Protein AF-A0AAV8XT21-F1 (afdb_monomer)

Radius of gyration: 34.22 Å; Cα contacts (8 Å, |Δi|>4): 31; chains: 1; bounding box: 78×36×86 Å

Solvent-accessible surface area (backbone atoms only — not comparable to full-atom values): 7414 Å² total; per-residue (Å²): 136,64,68,70,59,57,53,53,54,54,53,49,54,52,50,54,54,53,49,53,56,52,52,52,53,50,52,51,51,52,51,54,51,52,55,69,52,60,85,60,75,75,65,78,89,69,74,69,58,96,84,69,72,80,80,66,54,87,93,38,60,68,59,44,52,52,50,53,51,53,49,51,51,51,51,51,56,54,53,72,68,46,81,50,77,67,56,48,51,51,51,49,53,51,50,65,77,45,43,73,37,74,92,77,73,38,62,47,73,73,42,49,54,53,46,52,65,72,71,50,95,124

Secondary structure (DSSP, 8-state):
--HHHHHHHHHHHHHHHHHHHHHHHHHHHHHHHHHHHTT-PPPGGG-S-TT--PPPPTT-HHHHHHHHHHHHHHHHHHHTTSPPHHHHHHHHHHHHHT-SBTTTTB--HHHHHHHHHHH---

Organism: NCBI:txid1265417

Sequence (122 aa):
MDLKTLLKKRLQKANDSQQSLNDEAAEESYFQQYLAEWGKEPDATQGIPRFFNKIPKESEPLRLKLREESRSNLLKRRSLQLLDNNELKELWVLLDQNQSQPDEQLITYADFQKVSLLAGPK

Foldseek 3Di:
DDVVVVVVVVVVVVVVVVVVVVVVVVVVVVVVVVVVVPPPDPDCVPVAPPPDDDDDDPVCVVVVVVVVVVVVVVVVVVVVVDQDPVLVVVLVVLLCVQAPDNVVSHHDPVSVVVSDVVSDDD

Nearest PDB structures (foldseek):
  8gym-assembly1_o  TM=2.974E-01  e=6.795E+00  Tetrahymena thermophila SB210

pLDDT: mean 83.15, std 8.73, range [54.41, 95.5]

Mean predicted aligned error: 16.48 Å

Structure (mmCIF, N/CA/C/O backbone):
data_AF-A0AAV8XT21-F1
#
_entry.id   AF-A0AAV8XT21-F1
#
loop_
_atom_site.group_PDB
_atom_site.id
_atom_site.type_symbol
_atom_site.label_atom_id
_atom_site.label_alt_id
_atom_site.label_comp_id
_atom_site.label_asym_id
_atom_site.label_entity_id
_atom_site.label_seq_id
_atom_site.pdbx_PDB_ins_code
_atom_site.Cartn_x
_atom_site.Cartn_y
_atom_site.Cartn_z
_atom_site.occupancy
_atom_site.B_iso_or_equiv
_atom_site.auth_seq_id
_atom_site.auth_comp_id
_atom_site.auth_asym_id
_atom_site.auth_atom_id
_atom_site.pdbx_PDB_model_num
ATOM 1 N N . MET A 1 1 ? 50.410 -15.378 53.421 1.00 54.41 1 MET A N 1
ATOM 2 C CA . MET A 1 1 ? 50.076 -15.060 52.015 1.00 54.41 1 MET A CA 1
ATOM 3 C C . MET A 1 1 ? 50.884 -15.982 51.125 1.00 54.41 1 MET A C 1
ATOM 5 O O . MET A 1 1 ? 52.102 -15.970 51.229 1.00 54.41 1 MET A O 1
ATOM 9 N N . ASP A 1 2 ? 50.221 -16.824 50.336 1.00 81.44 2 ASP A N 1
ATOM 10 C CA . ASP A 1 2 ? 50.851 -17.959 49.656 1.00 81.44 2 ASP A CA 1
ATOM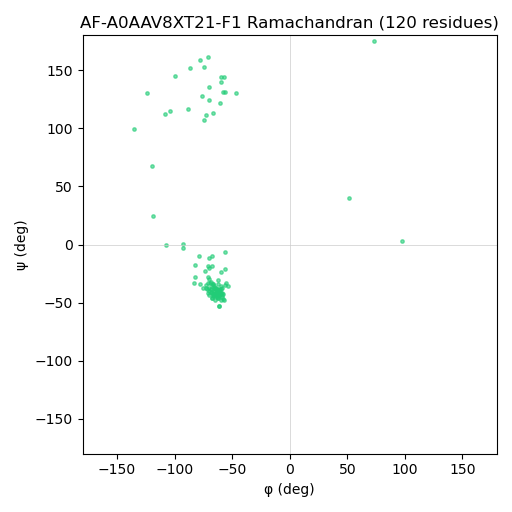 11 C C . ASP A 1 2 ? 51.412 -17.551 48.277 1.00 81.44 2 ASP A C 1
ATOM 13 O O . ASP A 1 2 ? 50.662 -17.129 47.393 1.00 81.44 2 ASP A O 1
ATOM 17 N N . LEU A 1 3 ? 52.732 -17.640 48.086 1.00 80.75 3 LEU A N 1
ATOM 18 C CA . LEU A 1 3 ? 53.464 -17.144 46.901 1.00 80.75 3 LEU A CA 1
ATOM 19 C C . LEU A 1 3 ? 52.930 -17.707 45.576 1.00 80.75 3 LEU A C 1
ATOM 21 O O . LEU A 1 3 ? 52.892 -17.007 44.561 1.00 80.75 3 LEU A O 1
ATOM 25 N N . LYS A 1 4 ? 52.449 -18.952 45.603 1.00 83.69 4 LYS A N 1
ATOM 26 C CA . LYS A 1 4 ? 51.867 -19.641 44.447 1.00 83.69 4 LYS A CA 1
ATOM 27 C C . LYS A 1 4 ? 50.657 -18.895 43.876 1.00 83.69 4 LYS A C 1
ATOM 29 O O . LYS A 1 4 ? 50.482 -18.823 42.660 1.00 83.69 4 LYS A O 1
ATOM 34 N N . THR A 1 5 ? 49.840 -18.302 44.745 1.00 84.06 5 THR A N 1
ATOM 35 C CA . THR A 1 5 ? 48.634 -17.562 44.339 1.00 84.06 5 THR A CA 1
ATOM 36 C C . THR A 1 5 ? 48.967 -16.221 43.685 1.00 84.06 5 THR A C 1
ATOM 38 O O . THR A 1 5 ? 48.355 -15.853 42.682 1.00 84.06 5 THR A O 1
ATOM 41 N N . LEU A 1 6 ? 49.994 -15.527 44.184 1.00 82.81 6 LEU A N 1
ATOM 42 C CA . LEU A 1 6 ? 50.481 -14.268 43.616 1.00 82.81 6 LEU A CA 1
ATOM 43 C C . LEU A 1 6 ? 51.085 -14.463 42.222 1.00 82.81 6 LEU A C 1
ATOM 45 O O . LEU A 1 6 ? 50.788 -13.688 41.312 1.00 82.81 6 LEU A O 1
ATOM 49 N N . LEU A 1 7 ? 51.881 -15.518 42.042 1.00 82.44 7 LEU A N 1
ATOM 50 C CA . LEU A 1 7 ? 52.481 -15.870 40.753 1.00 82.44 7 LEU A CA 1
ATOM 51 C C . LEU A 1 7 ? 51.416 -16.212 39.707 1.00 82.44 7 LEU A C 1
ATOM 53 O O . LEU A 1 7 ? 51.451 -15.679 38.599 1.00 82.44 7 LEU A O 1
ATOM 57 N N . LYS A 1 8 ? 50.411 -17.016 40.080 1.00 83.25 8 LYS A N 1
ATOM 58 C CA . LYS A 1 8 ? 49.295 -17.360 39.187 1.00 83.25 8 LYS A CA 1
ATOM 59 C C . LYS A 1 8 ? 48.514 -16.120 38.737 1.00 83.25 8 LYS A C 1
ATOM 61 O O . LYS A 1 8 ? 48.212 -15.990 37.555 1.00 83.25 8 LYS A O 1
ATOM 66 N N . LYS A 1 9 ? 48.255 -15.178 39.651 1.00 85.44 9 LYS A N 1
ATOM 67 C CA . LYS A 1 9 ? 47.559 -13.917 39.341 1.00 85.44 9 LYS A CA 1
ATOM 68 C C . LYS A 1 9 ? 48.362 -13.017 38.392 1.00 85.44 9 LYS A C 1
ATOM 70 O O . LYS A 1 9 ? 47.784 -12.366 37.527 1.00 85.44 9 LYS A O 1
ATOM 75 N N . ARG A 1 10 ? 49.691 -12.967 38.540 1.00 82.62 10 ARG A N 1
ATOM 76 C CA . ARG A 1 10 ? 50.574 -12.199 37.643 1.00 82.62 10 ARG A CA 1
ATOM 77 C C . ARG A 1 10 ? 50.635 -12.806 36.240 1.00 82.62 10 ARG A C 1
ATOM 79 O O . ARG A 1 10 ? 50.637 -12.051 35.276 1.00 82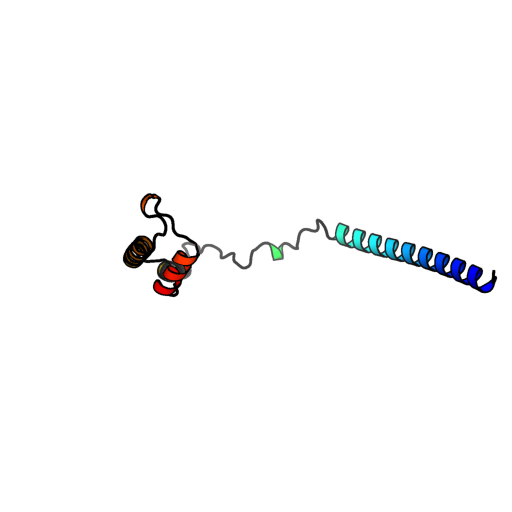.62 10 ARG A O 1
ATOM 86 N N . LEU A 1 11 ? 50.637 -14.136 36.138 1.00 83.62 11 LEU A N 1
ATOM 87 C CA . LEU A 1 11 ? 50.663 -14.851 34.861 1.00 83.62 11 LEU A CA 1
ATOM 88 C C . LEU A 1 11 ? 49.338 -14.714 34.095 1.00 83.62 11 LEU A C 1
ATOM 90 O O . LEU A 1 11 ? 49.359 -14.462 32.898 1.00 83.62 11 LEU A O 1
ATOM 94 N N . GLN A 1 12 ? 48.195 -14.770 34.791 1.00 80.81 12 GLN A N 1
ATOM 95 C CA . GLN A 1 12 ? 46.886 -14.475 34.189 1.00 80.81 12 GLN A CA 1
ATOM 96 C C . GLN A 1 12 ? 46.829 -13.055 33.624 1.00 80.81 12 GLN A C 1
ATOM 98 O O . GLN A 1 12 ? 46.501 -12.885 32.460 1.00 80.81 12 GLN A O 1
ATOM 103 N N . LYS A 1 13 ? 47.275 -12.052 34.392 1.00 80.12 13 LYS A N 1
ATOM 104 C CA . LYS A 1 13 ? 47.300 -10.663 33.917 1.00 80.12 13 LYS A CA 1
ATOM 105 C C . LYS A 1 13 ? 48.168 -10.474 32.662 1.00 80.12 13 LYS A C 1
ATOM 107 O O . LYS A 1 13 ? 47.829 -9.656 31.819 1.00 80.12 13 LYS A O 1
ATOM 112 N N . ALA A 1 14 ? 49.279 -11.205 32.543 1.00 77.19 14 ALA A N 1
ATOM 113 C CA . ALA A 1 14 ? 50.125 -11.159 31.350 1.00 77.19 14 ALA A CA 1
ATOM 114 C C . ALA A 1 14 ? 49.431 -11.780 30.126 1.00 77.19 14 ALA A C 1
ATOM 116 O O . ALA A 1 14 ? 49.495 -11.205 29.043 1.00 77.19 14 ALA A O 1
ATOM 117 N N . ASN A 1 15 ? 48.730 -12.902 30.312 1.00 76.94 15 ASN A N 1
ATOM 118 C CA . ASN A 1 15 ? 47.958 -13.547 29.249 1.00 76.94 15 ASN A CA 1
ATOM 119 C C . ASN A 1 15 ? 46.765 -12.686 28.810 1.00 76.94 15 ASN A C 1
ATOM 121 O O . ASN A 1 15 ? 46.550 -12.537 27.614 1.00 76.94 15 ASN A O 1
ATOM 125 N N . ASP A 1 16 ? 46.052 -12.061 29.752 1.00 73.44 16 ASP A N 1
ATOM 126 C CA . ASP A 1 16 ? 44.929 -11.164 29.451 1.00 73.44 16 ASP A CA 1
ATOM 127 C C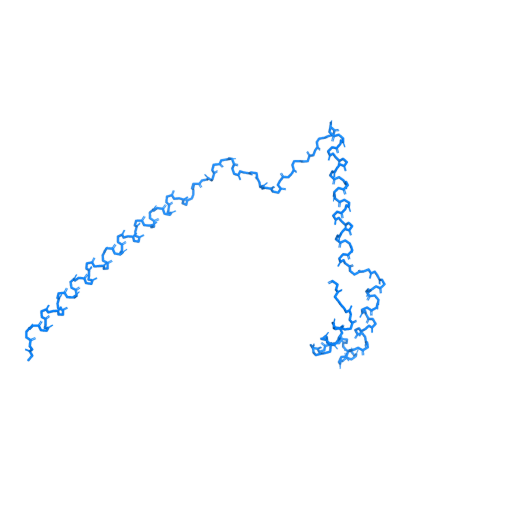 . ASP A 1 16 ? 45.397 -9.952 28.627 1.00 73.44 16 ASP A C 1
ATOM 129 O O . ASP A 1 16 ? 44.730 -9.555 27.677 1.00 73.44 16 ASP A O 1
ATOM 133 N N . SER A 1 17 ? 46.579 -9.397 28.938 1.00 69.25 17 SER A N 1
ATOM 134 C CA . SER A 1 17 ? 47.189 -8.316 28.149 1.00 69.25 17 SER A CA 1
ATOM 135 C C . SER A 1 17 ? 47.658 -8.768 26.763 1.00 69.25 17 SER A C 1
ATOM 137 O O . SER A 1 17 ? 47.619 -7.983 25.825 1.00 69.25 17 SER A O 1
ATOM 139 N N . GLN A 1 18 ? 48.112 -10.014 26.603 1.00 70.31 18 GLN A N 1
ATOM 140 C CA . GLN A 1 18 ? 48.450 -10.555 25.280 1.00 70.31 18 GLN A CA 1
ATOM 141 C C . GLN A 1 18 ? 47.198 -10.837 24.445 1.00 70.31 18 GLN A C 1
ATOM 143 O O . GLN A 1 18 ? 47.215 -10.645 23.233 1.00 70.31 18 GLN A O 1
ATOM 148 N N . GLN A 1 19 ? 46.115 -11.270 25.087 1.00 71.12 19 GLN A N 1
ATOM 149 C CA . GLN A 1 19 ? 44.851 -11.550 24.422 1.00 71.12 19 GLN A CA 1
ATOM 150 C C . GLN A 1 19 ? 44.171 -10.261 23.946 1.00 71.12 19 GLN A C 1
ATOM 152 O O . GLN A 1 19 ? 43.796 -10.193 22.782 1.00 71.12 19 GLN A O 1
ATOM 157 N N . SER A 1 20 ? 44.150 -9.205 24.768 1.00 69.56 20 SER A N 1
ATOM 158 C CA . SER A 1 20 ? 43.618 -7.900 24.353 1.00 69.56 20 SER A CA 1
ATOM 159 C C . SER A 1 20 ? 44.373 -7.298 23.162 1.00 69.56 20 SER A C 1
ATOM 161 O O . SER A 1 20 ? 43.752 -6.759 22.257 1.00 69.56 20 SER A O 1
ATOM 163 N N . LEU A 1 21 ? 45.704 -7.440 23.117 1.00 70.12 21 LEU A N 1
ATOM 164 C CA . LEU A 1 21 ? 46.516 -6.965 21.987 1.00 70.12 21 LEU A CA 1
ATOM 165 C C . LEU A 1 21 ? 46.238 -7.743 20.689 1.00 70.12 21 LEU A C 1
ATOM 167 O O . LEU A 1 21 ? 46.307 -7.177 19.600 1.00 70.12 21 LEU A O 1
ATOM 171 N N . ASN A 1 22 ? 45.936 -9.040 20.792 1.00 76.81 22 ASN A N 1
ATOM 172 C CA . ASN A 1 22 ? 45.568 -9.853 19.632 1.00 76.81 22 ASN A CA 1
ATOM 173 C C . ASN A 1 22 ? 44.168 -9.503 19.113 1.00 76.81 22 ASN A C 1
ATOM 175 O O . ASN A 1 22 ? 43.968 -9.478 17.899 1.00 76.81 22 ASN A O 1
ATOM 179 N N . ASP A 1 23 ? 43.226 -9.218 20.013 1.00 76.31 23 ASP A N 1
ATOM 180 C CA . ASP A 1 23 ? 41.870 -8.801 19.655 1.00 76.31 23 ASP A CA 1
ATOM 181 C C . ASP A 1 23 ? 41.892 -7.425 18.961 1.00 76.31 23 ASP A C 1
ATOM 183 O O . ASP A 1 23 ? 41.308 -7.274 17.891 1.00 76.31 23 ASP A O 1
ATOM 187 N N . GLU A 1 24 ? 42.674 -6.467 19.474 1.00 79.62 24 GLU A N 1
ATOM 188 C CA . GLU A 1 24 ? 42.896 -5.159 18.833 1.00 79.62 24 GLU A CA 1
ATOM 189 C C . GLU A 1 24 ? 43.501 -5.294 17.423 1.00 79.62 24 GLU A C 1
ATOM 191 O O . GLU A 1 24 ? 43.071 -4.627 16.481 1.00 79.62 24 GLU A O 1
ATOM 196 N N . ALA A 1 25 ? 44.472 -6.195 17.239 1.00 82.56 25 ALA A N 1
ATOM 197 C CA . ALA A 1 25 ? 45.065 -6.449 15.926 1.00 82.56 25 ALA A CA 1
ATOM 198 C C . ALA A 1 25 ? 44.070 -7.096 14.943 1.00 82.56 25 ALA A C 1
ATOM 200 O O . ALA A 1 25 ? 44.100 -6.806 13.743 1.00 82.56 25 ALA A O 1
ATOM 201 N N . ALA A 1 26 ? 43.181 -7.963 15.437 1.00 83.94 26 ALA A N 1
ATOM 202 C CA . ALA A 1 26 ? 42.119 -8.551 14.631 1.00 83.94 26 ALA A CA 1
ATOM 203 C C . ALA A 1 26 ? 41.095 -7.486 14.213 1.00 83.94 26 ALA A C 1
ATOM 205 O O . ALA A 1 26 ? 40.750 -7.411 13.032 1.00 83.94 26 ALA A O 1
ATOM 206 N N . GLU A 1 27 ? 40.662 -6.631 15.140 1.00 84.50 27 GLU A N 1
ATOM 207 C CA . GLU A 1 27 ? 39.744 -5.519 14.872 1.00 84.50 27 GLU A CA 1
ATOM 208 C C . GLU A 1 27 ? 40.306 -4.543 13.833 1.00 84.50 27 GLU A C 1
ATOM 210 O O . GLU A 1 27 ? 39.610 -4.208 12.874 1.00 84.50 27 GLU A O 1
ATOM 215 N N . GLU A 1 28 ? 41.580 -4.164 13.952 1.00 88.94 28 GLU A N 1
ATOM 216 C CA . GLU A 1 28 ? 42.261 -3.306 12.976 1.00 88.94 28 GLU A CA 1
ATOM 217 C C . GLU A 1 28 ? 42.307 -3.960 11.585 1.00 88.94 28 GLU A C 1
ATOM 219 O O . GLU A 1 28 ? 42.066 -3.307 10.568 1.00 88.94 28 GLU A O 1
ATOM 224 N N . SER A 1 29 ? 42.541 -5.275 11.518 1.00 90.06 29 SER A N 1
ATOM 225 C CA . SER A 1 29 ? 42.534 -6.000 10.244 1.00 90.06 29 SER A CA 1
ATOM 226 C C . SER A 1 29 ? 41.148 -6.024 9.587 1.00 90.06 29 SER A C 1
ATOM 228 O O . SER A 1 29 ? 41.040 -5.830 8.374 1.00 90.06 29 SER A O 1
ATOM 230 N N . TYR A 1 30 ? 40.081 -6.200 10.375 1.00 88.62 30 TYR A N 1
ATOM 231 C CA . TYR A 1 30 ? 38.707 -6.128 9.881 1.00 88.62 30 TYR A CA 1
ATOM 232 C C . TYR A 1 30 ? 38.360 -4.712 9.430 1.00 88.62 30 TYR A C 1
ATOM 234 O O . TYR A 1 30 ? 37.770 -4.533 8.366 1.00 88.62 30 TYR A O 1
ATOM 242 N N . PHE A 1 31 ? 38.761 -3.701 10.199 1.00 89.62 31 PHE A N 1
ATOM 243 C CA . PHE A 1 31 ? 38.543 -2.304 9.847 1.00 89.62 31 PHE A CA 1
ATOM 244 C C . PHE A 1 31 ? 39.181 -1.958 8.496 1.00 89.62 31 PHE A C 1
ATOM 246 O O . PHE A 1 31 ? 38.513 -1.402 7.624 1.00 89.62 31 PHE A O 1
ATOM 253 N N . GLN A 1 32 ? 40.435 -2.360 8.275 1.00 88.69 32 GLN A N 1
ATOM 254 C CA . GLN A 1 32 ? 41.132 -2.144 7.005 1.00 88.69 32 GLN A CA 1
ATOM 255 C C . GLN A 1 32 ? 40.462 -2.868 5.828 1.00 88.69 32 GLN A C 1
ATOM 257 O O . GLN A 1 32 ? 40.384 -2.304 4.735 1.00 88.69 32 GLN A O 1
ATOM 262 N N . GLN A 1 33 ? 39.945 -4.084 6.040 1.00 91.06 33 GLN A N 1
ATOM 263 C CA . GLN A 1 33 ? 39.188 -4.818 5.018 1.00 91.06 33 GLN A CA 1
ATOM 264 C C . GLN A 1 33 ? 37.923 -4.059 4.609 1.00 91.06 33 GLN A C 1
ATOM 266 O O . GLN A 1 33 ? 37.743 -3.761 3.428 1.00 91.06 33 GLN A O 1
ATOM 271 N N . TYR A 1 34 ? 37.087 -3.673 5.576 1.00 86.38 34 TYR A N 1
ATOM 272 C CA . TYR A 1 34 ? 35.842 -2.960 5.291 1.00 86.38 34 TYR A CA 1
ATOM 273 C C . TYR A 1 34 ? 36.081 -1.570 4.705 1.00 86.38 34 TYR A C 1
ATOM 275 O O . TYR A 1 34 ? 35.343 -1.154 3.816 1.00 86.38 34 TYR A O 1
ATOM 283 N N . LEU A 1 35 ? 37.128 -0.861 5.133 1.00 86.44 35 LEU A N 1
ATOM 284 C CA . LEU A 1 35 ? 37.506 0.424 4.545 1.00 86.44 35 LEU A CA 1
ATOM 285 C C . LEU A 1 35 ? 37.934 0.275 3.077 1.00 86.44 35 LEU A C 1
ATOM 287 O O . LEU A 1 35 ? 37.610 1.126 2.256 1.00 86.44 35 LEU A O 1
ATOM 291 N N . ALA A 1 36 ? 38.635 -0.809 2.732 1.00 84.88 36 ALA A N 1
ATOM 292 C CA . ALA A 1 36 ? 39.035 -1.100 1.356 1.00 84.88 36 ALA A CA 1
ATOM 293 C C . ALA A 1 36 ? 37.867 -1.570 0.469 1.00 84.88 36 ALA A C 1
ATOM 295 O O . ALA A 1 36 ? 37.954 -1.505 -0.760 1.00 84.88 36 ALA A O 1
ATOM 296 N N . GLU A 1 37 ? 36.798 -2.094 1.064 1.00 84.12 37 GLU A N 1
ATOM 297 C CA . GLU A 1 37 ? 35.540 -2.413 0.382 1.00 84.12 37 GLU A CA 1
ATOM 298 C C . GLU A 1 37 ? 34.638 -1.179 0.241 1.00 84.12 37 GLU A C 1
ATOM 300 O O . GLU A 1 37 ? 33.953 -1.021 -0.772 1.00 84.12 37 GLU A O 1
ATOM 305 N N . TRP A 1 38 ? 34.686 -0.267 1.213 1.00 78.44 38 TRP A N 1
ATOM 306 C CA . TRP A 1 38 ? 33.928 0.975 1.210 1.00 78.44 38 TRP A CA 1
ATOM 307 C C . TRP A 1 38 ? 34.413 1.905 0.091 1.00 78.44 38 TRP A C 1
ATOM 309 O O . TRP A 1 38 ? 35.519 2.436 0.119 1.00 78.44 38 TRP A O 1
ATOM 319 N N . GLY A 1 39 ? 33.557 2.142 -0.903 1.00 67.69 39 GLY A N 1
ATOM 320 C CA . GLY A 1 39 ? 33.861 3.021 -2.039 1.00 67.69 39 GLY A CA 1
ATOM 321 C C . GLY A 1 39 ? 34.330 2.297 -3.301 1.00 67.69 39 GLY A C 1
ATOM 322 O O . GLY A 1 39 ? 34.609 2.954 -4.303 1.00 67.69 39 GLY A O 1
ATOM 323 N N . LYS A 1 40 ? 34.365 0.958 -3.304 1.00 74.75 40 LYS A N 1
ATOM 324 C CA . LYS A 1 40 ? 34.361 0.208 -4.564 1.00 74.75 40 LYS A CA 1
ATOM 325 C C . LYS A 1 40 ? 32.959 0.288 -5.166 1.00 74.75 40 LYS A C 1
ATOM 327 O O . LYS A 1 40 ? 32.007 -0.254 -4.610 1.00 74.75 40 LYS A O 1
ATOM 332 N N . GLU A 1 41 ? 32.838 0.995 -6.286 1.00 63.81 41 GLU A N 1
ATOM 333 C CA . GLU A 1 41 ? 31.629 0.987 -7.113 1.00 63.81 41 GLU A CA 1
ATOM 334 C C . GLU A 1 41 ? 31.315 -0.465 -7.519 1.00 63.81 41 GLU A C 1
ATOM 336 O O . GLU A 1 41 ? 32.223 -1.176 -7.965 1.00 63.81 41 GLU A O 1
ATOM 341 N N . PRO A 1 42 ? 30.069 -0.940 -7.356 1.00 63.12 42 PRO A N 1
ATOM 342 C CA . PRO A 1 42 ? 29.703 -2.273 -7.808 1.00 63.12 42 PRO A CA 1
ATOM 343 C C . PRO A 1 42 ? 29.924 -2.379 -9.321 1.00 63.12 42 PRO A C 1
ATOM 345 O O . PRO A 1 42 ? 29.613 -1.446 -10.064 1.00 63.12 42 PRO A O 1
ATOM 348 N N . ASP A 1 43 ? 30.437 -3.523 -9.786 1.00 62.31 43 ASP A N 1
ATOM 349 C CA . ASP A 1 43 ? 30.643 -3.786 -11.212 1.00 62.31 43 ASP A CA 1
ATOM 350 C C . ASP A 1 43 ? 29.394 -3.387 -12.014 1.00 62.31 43 ASP A C 1
ATOM 352 O O . ASP A 1 43 ? 28.278 -3.796 -11.682 1.00 62.31 43 ASP A O 1
ATOM 356 N N . ALA A 1 44 ? 29.577 -2.610 -13.087 1.00 58.06 44 ALA A N 1
ATOM 357 C CA . ALA A 1 44 ? 28.520 -1.965 -13.882 1.00 58.06 44 ALA A CA 1
ATOM 358 C C . ALA A 1 44 ? 27.442 -2.918 -14.457 1.00 58.06 44 ALA A C 1
ATOM 360 O O . ALA A 1 44 ? 26.421 -2.477 -14.986 1.00 58.06 44 ALA A O 1
ATOM 361 N N . THR A 1 45 ? 27.615 -4.230 -14.306 1.00 55.28 45 THR A N 1
ATOM 362 C CA . THR A 1 45 ? 26.585 -5.254 -14.526 1.00 55.28 45 THR A CA 1
ATOM 363 C C . THR A 1 45 ? 25.467 -5.243 -13.465 1.00 55.28 45 THR A C 1
ATOM 365 O O . THR A 1 45 ? 24.430 -5.869 -13.672 1.00 55.28 45 THR A O 1
ATOM 368 N N . GLN A 1 46 ? 25.636 -4.515 -12.353 1.00 58.41 46 GLN A N 1
ATOM 369 C CA . GLN A 1 46 ? 24.640 -4.323 -11.286 1.00 58.41 46 GLN A CA 1
ATOM 370 C C . GLN A 1 46 ? 23.752 -3.071 -11.462 1.00 58.41 46 GLN A C 1
ATOM 372 O O . GLN A 1 46 ? 22.886 -2.810 -10.630 1.00 58.41 46 GLN A O 1
ATOM 377 N N . GLY A 1 47 ? 23.929 -2.289 -12.534 1.00 66.81 47 GLY A N 1
ATOM 378 C CA . GLY A 1 47 ? 23.320 -0.955 -12.662 1.00 66.81 47 GLY A CA 1
ATOM 379 C C . GLY A 1 47 ? 21.839 -0.907 -13.062 1.00 66.81 47 GLY A C 1
ATOM 380 O O . GLY A 1 47 ? 21.232 0.162 -13.018 1.00 66.81 47 GLY A O 1
ATOM 381 N N . ILE A 1 48 ? 21.232 -2.028 -13.466 1.00 72.12 48 ILE A N 1
ATOM 382 C CA . ILE A 1 48 ? 19.818 -2.067 -13.863 1.00 72.12 48 ILE A CA 1
ATOM 383 C C . ILE A 1 48 ? 19.024 -2.799 -12.777 1.00 72.12 48 ILE A C 1
ATOM 385 O O . ILE A 1 48 ? 19.183 -4.013 -12.621 1.00 72.12 48 ILE A O 1
ATOM 389 N N . PRO A 1 49 ? 18.145 -2.102 -12.033 1.00 81.94 49 PRO A N 1
ATOM 390 C CA . PRO A 1 49 ? 17.317 -2.747 -11.027 1.00 81.94 49 PRO A CA 1
ATOM 391 C C . PRO A 1 49 ? 16.479 -3.876 -11.632 1.00 81.94 49 PRO A C 1
ATOM 393 O O . PRO A 1 49 ? 15.955 -3.741 -12.735 1.00 81.94 49 PRO A O 1
ATOM 396 N N . ARG A 1 50 ? 16.261 -4.966 -10.885 1.00 76.62 50 ARG A N 1
ATOM 397 C CA . ARG A 1 50 ? 15.453 -6.119 -11.346 1.00 76.62 50 ARG A CA 1
ATOM 398 C C . ARG A 1 50 ? 14.022 -5.748 -11.767 1.00 76.62 50 ARG A C 1
ATOM 400 O O . ARG A 1 50 ? 13.387 -6.496 -12.497 1.00 76.62 50 ARG A O 1
ATOM 407 N N . PHE A 1 51 ? 13.514 -4.607 -11.302 1.00 80.38 51 PHE A N 1
ATOM 408 C CA . PHE A 1 51 ? 12.194 -4.071 -11.648 1.00 80.38 51 PHE A CA 1
ATOM 409 C C . PHE A 1 51 ? 12.208 -3.100 -12.842 1.00 80.38 51 PHE A C 1
A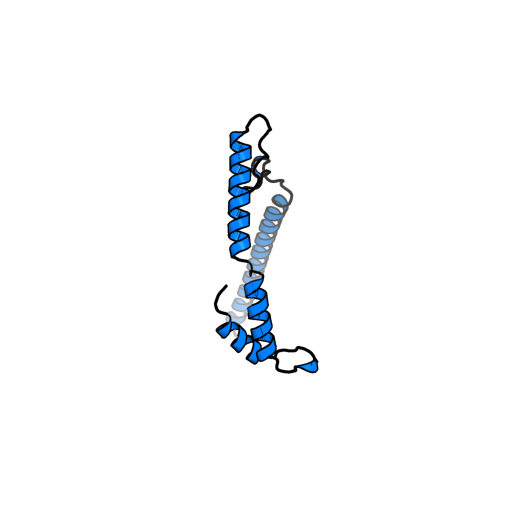TOM 411 O O . PHE A 1 51 ? 11.150 -2.609 -13.246 1.00 80.38 51 PHE A O 1
ATOM 418 N N . PHE A 1 52 ? 13.377 -2.787 -13.405 1.00 83.38 52 PHE A N 1
ATOM 419 C CA . PHE A 1 52 ? 13.482 -1.906 -14.558 1.00 83.38 52 PHE A CA 1
ATOM 420 C C . PHE A 1 52 ? 13.033 -2.637 -15.823 1.00 83.38 52 PHE A C 1
ATOM 422 O O . PHE A 1 52 ? 13.735 -3.480 -16.377 1.00 83.38 52 PHE A O 1
ATOM 429 N N . ASN A 1 53 ? 11.856 -2.258 -16.309 1.00 80.62 53 ASN A N 1
ATOM 430 C CA . ASN A 1 53 ? 11.336 -2.699 -17.593 1.00 80.62 53 ASN A CA 1
ATOM 431 C C . ASN A 1 53 ? 11.477 -1.557 -18.599 1.00 80.62 53 ASN A C 1
ATOM 433 O O . ASN A 1 53 ? 10.836 -0.511 -18.453 1.00 80.62 53 ASN A O 1
ATOM 437 N N . LYS A 1 54 ? 12.307 -1.756 -19.628 1.00 83.56 54 LYS A N 1
ATOM 438 C CA . LYS A 1 54 ? 12.492 -0.769 -20.697 1.00 83.56 54 LYS A CA 1
ATOM 439 C C . LYS A 1 54 ? 11.149 -0.476 -21.371 1.00 83.56 54 LYS A C 1
ATOM 441 O O . LYS A 1 54 ? 10.421 -1.395 -21.741 1.00 83.56 54 LYS A O 1
ATOM 446 N N . ILE A 1 55 ? 10.835 0.809 -21.535 1.00 85.56 55 ILE A N 1
ATOM 447 C CA . ILE A 1 55 ? 9.630 1.254 -22.242 1.00 85.56 55 ILE A CA 1
ATOM 448 C C . ILE A 1 55 ? 9.714 0.733 -23.689 1.00 85.56 55 ILE A C 1
ATOM 450 O O . ILE A 1 55 ? 10.709 1.029 -24.361 1.00 85.56 55 ILE A O 1
ATOM 454 N N . PRO A 1 56 ? 8.733 -0.062 -24.165 1.00 87.69 56 PRO A N 1
ATOM 455 C CA . PRO A 1 56 ? 8.743 -0.554 -25.538 1.00 87.69 56 PRO A CA 1
ATOM 456 C C . PRO A 1 56 ? 8.730 0.609 -26.533 1.00 87.69 56 PRO A C 1
ATOM 458 O O . PRO A 1 56 ? 8.105 1.639 -26.281 1.00 87.69 56 PRO A O 1
ATOM 461 N N . LYS A 1 57 ? 9.432 0.449 -27.655 1.00 88.06 57 LYS A N 1
ATOM 462 C CA . LYS A 1 57 ? 9.436 1.437 -28.742 1.00 88.06 57 LYS A CA 1
ATOM 463 C C . LYS A 1 57 ? 8.149 1.316 -29.566 1.00 88.06 57 LYS A C 1
ATOM 465 O O . LYS A 1 57 ? 7.553 0.244 -29.616 1.00 88.06 57 LYS A O 1
ATOM 470 N N . GLU A 1 58 ? 7.778 2.372 -30.287 1.00 82.88 58 GLU A N 1
ATOM 471 C CA . GLU A 1 58 ? 6.607 2.373 -31.189 1.00 82.88 58 GLU A CA 1
ATOM 472 C C . GLU A 1 58 ? 6.687 1.315 -32.300 1.00 82.88 58 GLU A C 1
ATOM 474 O O . GLU A 1 58 ? 5.666 0.822 -32.770 1.00 82.88 58 GLU A O 1
ATOM 479 N N . SER A 1 59 ? 7.900 0.881 -32.657 1.00 88.94 59 SER A N 1
ATOM 480 C CA . SER A 1 59 ? 8.134 -0.224 -33.593 1.00 88.94 59 SER A CA 1
ATOM 481 C C . SER A 1 59 ? 7.689 -1.597 -33.066 1.00 88.94 59 SER A C 1
ATOM 483 O O . SER A 1 59 ? 7.700 -2.567 -33.818 1.00 88.94 59 SER A O 1
ATOM 485 N N . GLU A 1 60 ? 7.335 -1.717 -31.782 1.00 86.38 60 GLU A N 1
ATOM 486 C CA . GLU A 1 60 ? 6.974 -2.973 -31.115 1.00 86.38 60 GLU A CA 1
ATOM 487 C C . GLU A 1 60 ? 5.527 -2.927 -30.570 1.00 86.38 60 GLU A C 1
ATOM 489 O O . GLU A 1 60 ? 5.312 -2.972 -29.351 1.00 86.38 60 GLU A O 1
ATOM 494 N N . PRO A 1 61 ? 4.500 -2.882 -31.444 1.00 88.81 61 PRO A N 1
ATOM 495 C CA . PRO A 1 61 ? 3.107 -2.656 -31.040 1.00 88.81 61 P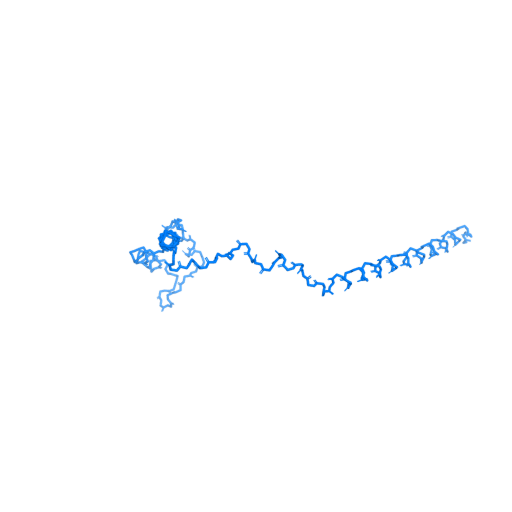RO A CA 1
ATOM 496 C C . PRO A 1 61 ? 2.558 -3.748 -30.113 1.00 88.81 61 PRO A C 1
ATOM 498 O O . PRO A 1 61 ? 1.726 -3.477 -29.248 1.00 88.81 61 PRO A O 1
ATOM 501 N N . LEU A 1 62 ? 3.045 -4.986 -30.245 1.00 90.88 62 LEU A N 1
ATOM 502 C CA . LEU A 1 62 ? 2.636 -6.098 -29.387 1.00 90.88 62 LEU A CA 1
ATOM 503 C C . LEU A 1 62 ? 3.068 -5.892 -27.926 1.00 90.88 62 LEU A C 1
ATOM 505 O O . LEU A 1 62 ? 2.286 -6.133 -27.008 1.00 90.88 62 LEU A O 1
ATOM 509 N N . ARG A 1 63 ? 4.301 -5.420 -27.699 1.00 88.19 63 ARG A N 1
ATOM 510 C CA . ARG A 1 63 ? 4.825 -5.184 -26.343 1.00 88.19 63 ARG A CA 1
ATOM 511 C C . ARG A 1 63 ? 4.159 -3.983 -25.679 1.00 88.19 63 ARG A C 1
ATOM 513 O O . ARG A 1 63 ? 3.953 -4.009 -24.468 1.00 88.19 63 ARG A O 1
ATOM 520 N N . LEU A 1 64 ? 3.796 -2.966 -26.462 1.00 90.88 64 LEU A N 1
ATOM 521 C CA . LEU A 1 64 ? 2.999 -1.834 -25.983 1.00 90.88 64 LEU A CA 1
ATOM 522 C C . LEU A 1 64 ? 1.629 -2.299 -25.482 1.00 90.88 64 LEU A C 1
ATOM 524 O O . LEU A 1 64 ? 1.310 -2.079 -24.315 1.00 90.88 64 LEU A O 1
ATOM 528 N N . LYS A 1 65 ? 0.884 -3.049 -26.304 1.00 93.00 65 LYS A N 1
ATOM 529 C CA . LYS A 1 65 ? -0.430 -3.586 -25.917 1.00 93.00 65 LYS A CA 1
ATOM 530 C C . LYS A 1 65 ? -0.363 -4.485 -24.685 1.00 93.00 65 LYS A C 1
ATOM 532 O O . LYS A 1 65 ? -1.166 -4.333 -23.773 1.00 93.00 65 LYS A O 1
ATOM 537 N N . LEU A 1 66 ? 0.629 -5.375 -24.599 1.00 92.44 66 LEU A N 1
ATOM 538 C CA . LEU A 1 66 ? 0.804 -6.243 -23.428 1.00 92.44 66 LEU A CA 1
ATOM 539 C C . LEU A 1 66 ? 1.048 -5.434 -22.140 1.00 92.44 66 LEU A C 1
ATOM 541 O O . LEU A 1 66 ? 0.550 -5.773 -21.061 1.00 92.44 66 LEU A O 1
ATOM 545 N N . ARG A 1 67 ? 1.803 -4.335 -22.237 1.00 91.50 67 ARG A N 1
ATOM 546 C CA . ARG A 1 67 ? 2.030 -3.423 -21.111 1.00 91.50 67 ARG A CA 1
ATOM 547 C C . ARG A 1 67 ? 0.750 -2.687 -20.712 1.00 91.50 67 ARG A C 1
ATOM 549 O O . ARG A 1 67 ? 0.482 -2.541 -19.523 1.00 91.50 67 ARG A O 1
ATOM 556 N N . GLU A 1 68 ? -0.038 -2.236 -21.680 1.00 92.56 68 GLU A N 1
ATOM 557 C CA . GLU A 1 68 ? -1.326 -1.577 -21.437 1.00 92.56 68 GLU A CA 1
ATOM 558 C C . GLU A 1 68 ? -2.344 -2.523 -20.793 1.00 92.56 68 GLU A C 1
ATOM 560 O O . GLU A 1 68 ? -3.002 -2.149 -19.818 1.00 92.56 68 GLU A O 1
ATOM 565 N N . GLU A 1 69 ? -2.422 -3.768 -21.262 1.00 94.50 69 GLU A N 1
ATOM 566 C CA . GLU A 1 69 ? -3.291 -4.792 -20.682 1.00 94.50 69 GLU A CA 1
ATOM 567 C C . GLU A 1 69 ? -2.871 -5.159 -19.256 1.00 94.50 69 GLU A C 1
ATOM 569 O O . GLU A 1 69 ? -3.701 -5.163 -18.344 1.00 94.50 69 GLU A O 1
ATOM 574 N N . SER A 1 70 ? -1.577 -5.408 -19.026 1.00 92.50 70 SER A N 1
ATOM 575 C CA . SER A 1 70 ? -1.063 -5.725 -17.684 1.00 92.50 70 SER A CA 1
ATOM 576 C C . SER A 1 70 ? -1.261 -4.569 -16.704 1.00 92.50 70 SER A C 1
ATOM 578 O O . SER A 1 70 ? -1.675 -4.798 -15.566 1.00 92.50 70 SER A O 1
ATOM 580 N N . ARG A 1 71 ? -1.060 -3.319 -17.144 1.00 93.12 71 ARG A N 1
ATOM 581 C CA . ARG A 1 71 ? -1.373 -2.122 -16.351 1.00 93.12 71 ARG A CA 1
ATOM 582 C C . ARG A 1 71 ? -2.864 -2.042 -16.032 1.00 93.12 71 ARG A C 1
ATOM 584 O O . ARG A 1 71 ? -3.218 -1.803 -14.881 1.00 93.12 71 ARG A O 1
ATOM 591 N N . SER A 1 72 ? -3.726 -2.261 -17.020 1.00 95.50 72 SER A N 1
ATOM 592 C CA . SER A 1 72 ? -5.180 -2.241 -16.836 1.00 95.50 72 SER A CA 1
ATOM 593 C C . SER A 1 72 ? -5.640 -3.310 -15.846 1.00 95.50 72 SER A C 1
ATOM 595 O O . SER A 1 72 ? -6.450 -3.029 -14.968 1.00 95.50 72 SER A O 1
ATOM 597 N N . ASN A 1 73 ? -5.098 -4.527 -15.936 1.00 94.06 73 ASN A N 1
ATOM 598 C CA . ASN A 1 73 ? -5.416 -5.617 -15.015 1.00 94.06 73 ASN A CA 1
ATOM 599 C C . ASN A 1 73 ? -4.918 -5.322 -13.592 1.00 94.06 73 ASN A C 1
ATOM 601 O O . ASN A 1 73 ? -5.672 -5.468 -12.633 1.00 94.06 73 ASN A O 1
ATOM 605 N N . LEU A 1 74 ? -3.683 -4.825 -13.454 1.00 93.25 74 LEU A N 1
ATOM 606 C CA . LEU A 1 74 ? -3.140 -4.404 -12.164 1.00 93.25 74 LEU A CA 1
ATOM 607 C C . LEU A 1 74 ? -4.022 -3.330 -11.517 1.00 93.25 74 LEU A C 1
ATOM 609 O O . LEU A 1 74 ? -4.373 -3.462 -10.349 1.00 93.25 74 LEU A O 1
ATOM 613 N N . LEU A 1 75 ? -4.403 -2.295 -12.270 1.00 92.94 75 LEU A N 1
ATOM 614 C CA . LEU A 1 75 ? -5.273 -1.227 -11.776 1.00 92.94 75 LEU A CA 1
ATOM 615 C C . LEU A 1 75 ? -6.653 -1.753 -11.377 1.00 92.94 75 LEU A C 1
ATOM 617 O O . LEU A 1 75 ? -7.132 -1.380 -10.316 1.00 92.94 75 LEU A O 1
ATOM 621 N N . LYS A 1 76 ? -7.247 -2.669 -12.152 1.00 91.25 76 LYS A N 1
ATOM 622 C CA . LYS A 1 76 ? -8.509 -3.335 -11.787 1.00 91.25 76 LYS A CA 1
ATOM 623 C C . LYS A 1 76 ? -8.382 -4.141 -10.493 1.00 91.25 76 LYS A C 1
ATOM 625 O O . LYS A 1 76 ? -9.235 -4.056 -9.621 1.00 91.25 76 LYS A O 1
ATOM 630 N N . ARG A 1 77 ? -7.300 -4.906 -10.323 1.00 91.69 77 ARG A N 1
ATOM 631 C CA . ARG A 1 77 ? -7.055 -5.644 -9.072 1.00 91.69 77 ARG A CA 1
ATOM 632 C C . ARG A 1 77 ? -6.891 -4.704 -7.883 1.00 91.69 77 ARG A C 1
ATOM 634 O O . ARG A 1 77 ? -7.374 -5.020 -6.806 1.00 91.69 77 ARG A O 1
ATOM 641 N N . ARG A 1 78 ? -6.216 -3.567 -8.072 1.00 89.50 78 ARG A N 1
ATOM 642 C CA . ARG A 1 78 ? -6.064 -2.539 -7.034 1.00 89.50 78 ARG A CA 1
ATOM 643 C C . ARG A 1 78 ? -7.374 -1.816 -6.739 1.00 89.50 78 ARG A C 1
ATOM 645 O O . ARG A 1 78 ? -7.628 -1.541 -5.578 1.00 89.50 78 ARG A O 1
ATOM 652 N N . SER A 1 79 ? -8.204 -1.543 -7.745 1.00 86.88 79 SER A N 1
ATOM 653 C CA . SER A 1 79 ? -9.499 -0.897 -7.529 1.00 86.88 79 SER A CA 1
ATOM 654 C C . SER A 1 79 ? -10.446 -1.789 -6.736 1.00 86.88 79 SER A C 1
ATOM 656 O O . SER A 1 79 ? -11.115 -1.287 -5.854 1.00 86.88 79 SER A O 1
ATOM 658 N N . LEU A 1 80 ? -10.431 -3.106 -6.971 1.00 85.88 80 LEU A N 1
ATOM 659 C CA . LEU A 1 80 ? -11.222 -4.070 -6.191 1.00 85.88 80 LEU A CA 1
ATOM 660 C C . LEU A 1 80 ? -10.765 -4.215 -4.728 1.00 85.88 80 LEU A C 1
ATOM 662 O O . LEU A 1 80 ? -11.508 -4.749 -3.916 1.00 85.88 80 LEU A O 1
ATOM 666 N N . GLN A 1 81 ? -9.539 -3.797 -4.397 1.00 84.94 81 GLN A N 1
ATOM 667 C CA . GLN A 1 81 ? -9.063 -3.737 -3.006 1.00 84.94 81 GLN A CA 1
ATOM 668 C C . GLN A 1 81 ? -9.525 -2.462 -2.292 1.00 84.94 81 GLN A C 1
ATOM 670 O O . GLN A 1 81 ? -9.440 -2.381 -1.070 1.00 84.94 81 GLN A O 1
ATOM 675 N N . LEU A 1 82 ? -9.941 -1.442 -3.043 1.00 85.88 82 LEU A N 1
ATOM 676 C CA . LEU A 1 82 ? -10.441 -0.198 -2.481 1.00 85.88 82 LEU A CA 1
ATOM 677 C C . LEU A 1 82 ? -11.934 -0.339 -2.200 1.00 85.88 82 LEU A C 1
ATOM 679 O O . LEU A 1 82 ? -12.636 -1.110 -2.846 1.00 85.88 82 LEU A O 1
ATOM 683 N N . LEU A 1 83 ? -12.401 0.418 -1.213 1.00 82.06 83 LEU A N 1
ATOM 684 C CA . LEU A 1 83 ? -13.812 0.484 -0.880 1.00 82.06 83 LEU A CA 1
ATOM 685 C C . LEU A 1 83 ? -14.558 1.228 -2.000 1.00 82.06 83 LEU A C 1
ATOM 687 O O . LEU A 1 83 ? -14.215 2.368 -2.327 1.00 82.06 83 LEU A O 1
ATOM 691 N N . ASP A 1 84 ? -15.580 0.599 -2.569 1.00 86.31 84 ASP A N 1
ATOM 692 C CA . ASP A 1 84 ? -16.451 1.232 -3.550 1.00 86.31 84 ASP A CA 1
ATOM 693 C C . ASP A 1 84 ? -17.342 2.293 -2.880 1.00 86.31 84 ASP A C 1
ATOM 695 O O . ASP A 1 84 ? -17.569 2.298 -1.670 1.00 86.31 84 ASP A O 1
ATOM 699 N N . ASN A 1 85 ? -17.907 3.207 -3.675 1.00 87.56 85 ASN A N 1
ATOM 700 C CA . ASN A 1 85 ? -18.724 4.312 -3.153 1.00 87.56 85 ASN A CA 1
ATOM 701 C C . ASN A 1 85 ? -19.910 3.860 -2.283 1.00 87.56 85 ASN A C 1
ATOM 703 O O . ASN A 1 85 ? -20.282 4.563 -1.346 1.00 87.56 85 ASN A O 1
ATOM 707 N N . ASN A 1 86 ? -20.530 2.722 -2.599 1.00 88.19 86 ASN A N 1
ATOM 708 C CA . ASN A 1 86 ? -21.642 2.191 -1.805 1.00 88.19 86 ASN A CA 1
ATOM 709 C C . ASN A 1 86 ? -21.152 1.671 -0.454 1.00 88.19 86 ASN A C 1
ATOM 711 O O . ASN A 1 86 ? -21.735 1.977 0.578 1.00 88.19 86 ASN A O 1
ATOM 715 N N . GLU A 1 87 ? -20.023 0.980 -0.461 1.00 87.38 87 GLU A N 1
ATOM 716 C CA . GLU A 1 87 ? -19.405 0.416 0.729 1.00 87.38 87 GLU A CA 1
ATOM 717 C C . GLU A 1 87 ? -18.859 1.523 1.652 1.00 87.38 87 GLU A C 1
ATOM 719 O O . GLU A 1 87 ? -18.926 1.402 2.871 1.00 87.38 87 GLU A O 1
ATOM 724 N N . LEU A 1 88 ? -18.391 2.649 1.092 1.00 88.69 88 LEU A N 1
ATOM 725 C CA . LEU A 1 88 ? -18.052 3.856 1.863 1.00 88.69 88 LEU A CA 1
ATOM 726 C C . LEU A 1 88 ? -19.268 4.450 2.563 1.00 88.69 88 LEU A C 1
ATOM 728 O O . LEU A 1 88 ? -19.166 4.858 3.717 1.00 88.69 88 LEU A O 1
ATOM 732 N N . LYS A 1 89 ? -20.418 4.494 1.885 1.00 90.31 89 LYS A N 1
ATOM 733 C CA . 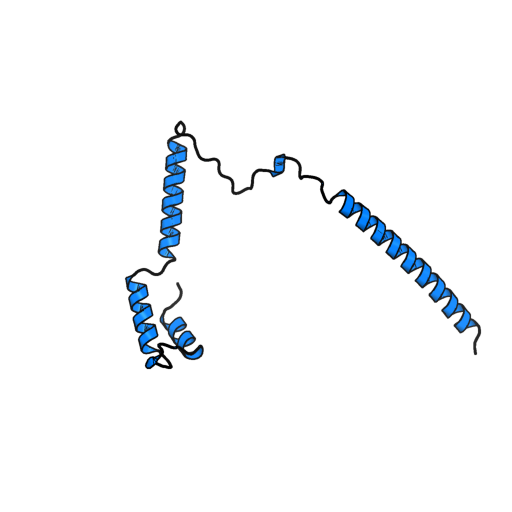LYS A 1 89 ? -21.663 4.972 2.495 1.00 90.31 89 LYS A CA 1
ATOM 734 C C . LYS A 1 89 ? -22.127 4.036 3.606 1.00 90.31 89 LYS A C 1
ATOM 736 O O . LYS A 1 89 ? -22.517 4.516 4.663 1.00 90.31 89 LYS A O 1
ATOM 741 N N . GLU A 1 90 ?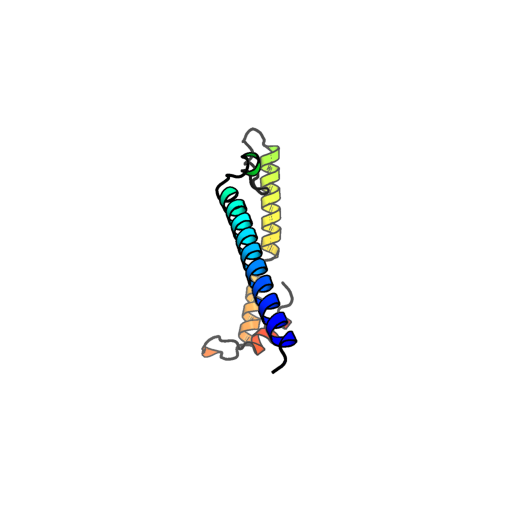 -22.051 2.726 3.391 1.00 88.94 90 GLU A N 1
ATOM 742 C CA . GLU A 1 90 ? -22.385 1.725 4.409 1.00 88.94 90 GLU A CA 1
ATOM 743 C C . GLU A 1 90 ? -21.465 1.832 5.631 1.00 88.94 90 GLU A C 1
ATOM 745 O O . GLU A 1 90 ? -21.953 1.882 6.759 1.00 88.94 90 GLU A O 1
ATOM 750 N N . LEU A 1 91 ? -20.151 1.962 5.421 1.00 89.19 91 LEU A N 1
ATOM 751 C CA . LEU A 1 91 ? -19.191 2.183 6.502 1.00 89.19 91 LEU A CA 1
ATOM 752 C C . LEU A 1 91 ? -19.481 3.483 7.260 1.00 89.19 91 LEU A C 1
ATOM 754 O O . LEU A 1 91 ? -19.410 3.507 8.486 1.00 89.19 91 LEU A O 1
ATOM 758 N N . TRP A 1 92 ? -19.817 4.558 6.545 1.00 88.69 92 TRP A N 1
ATOM 759 C CA . TRP A 1 92 ? -20.141 5.843 7.158 1.00 88.69 92 TRP A CA 1
ATOM 760 C C . TRP A 1 92 ? -21.384 5.747 8.049 1.00 88.69 92 TRP A C 1
ATOM 762 O O . TRP A 1 92 ? -21.353 6.214 9.182 1.00 88.69 92 TRP A O 1
ATOM 772 N N . VAL A 1 93 ? -22.431 5.054 7.591 1.00 90.12 93 VAL A N 1
ATOM 773 C CA . VAL A 1 93 ? -23.633 4.780 8.396 1.00 90.12 93 VAL A CA 1
ATOM 774 C C . VAL A 1 93 ? -23.304 3.925 9.625 1.00 90.12 93 VAL A C 1
ATOM 776 O O . VAL A 1 93 ? -23.788 4.214 10.717 1.00 90.12 93 VAL A O 1
ATOM 779 N N . LEU A 1 94 ? -22.466 2.893 9.480 1.00 89.69 94 LEU A N 1
ATOM 780 C CA . LEU A 1 94 ? -22.041 2.053 10.606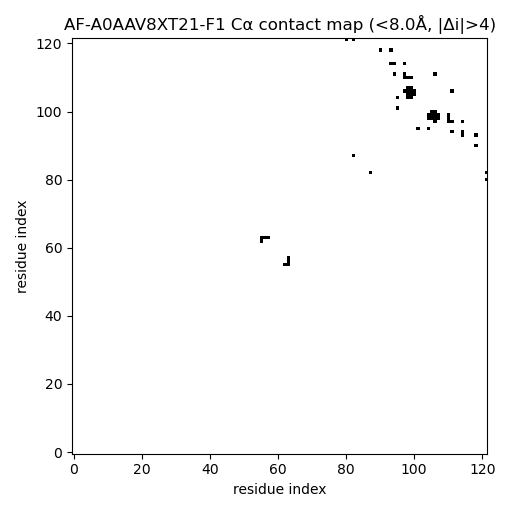 1.00 89.69 94 LEU A CA 1
ATOM 781 C C . LEU A 1 94 ? -21.229 2.830 11.646 1.00 89.69 94 LEU A C 1
ATOM 783 O O . LEU A 1 94 ? -21.401 2.610 12.845 1.00 89.69 94 LEU A O 1
ATOM 787 N N . LEU A 1 95 ? -20.352 3.730 11.199 1.00 88.88 95 LEU A N 1
ATOM 788 C CA . LEU A 1 95 ? -19.586 4.603 12.083 1.00 88.88 95 LEU A CA 1
ATOM 789 C C . LEU A 1 95 ? -20.504 5.569 12.824 1.00 88.88 95 LEU A C 1
ATOM 791 O O . LEU A 1 95 ? -20.357 5.707 14.033 1.00 88.88 95 LEU A O 1
ATOM 795 N N . ASP A 1 96 ? -21.470 6.174 12.131 1.00 87.69 96 ASP A N 1
ATOM 796 C CA . ASP A 1 96 ? -22.429 7.116 12.717 1.00 87.69 96 ASP A CA 1
ATOM 797 C C . ASP A 1 96 ? -23.269 6.479 13.836 1.00 87.69 96 ASP A C 1
ATOM 799 O O . ASP A 1 96 ? -23.474 7.066 14.895 1.00 87.69 96 ASP A O 1
ATOM 803 N N . GLN A 1 97 ? -23.653 5.212 13.667 1.00 86.88 97 GLN A N 1
ATOM 804 C CA . GLN A 1 97 ? -24.395 4.447 14.676 1.00 86.88 97 GLN A CA 1
ATOM 805 C C . GLN A 1 97 ? -23.577 4.079 15.924 1.00 86.88 97 GLN A C 1
ATOM 807 O O . GLN A 1 97 ? -24.163 3.751 16.954 1.00 86.88 97 GLN A O 1
ATOM 812 N N . ASN A 1 98 ? -22.244 4.089 15.840 1.00 84.50 98 ASN A N 1
ATOM 813 C CA . ASN A 1 98 ? -21.347 3.616 16.900 1.00 84.50 98 ASN A CA 1
ATOM 814 C C . ASN A 1 98 ? -20.414 4.723 17.425 1.00 84.50 98 ASN A C 1
ATOM 816 O O . ASN A 1 98 ? -19.337 4.429 17.947 1.00 84.50 98 ASN A O 1
ATOM 820 N N . GLN A 1 99 ? -20.801 5.996 17.294 1.00 86.12 99 GLN A N 1
ATOM 821 C CA . GLN A 1 99 ? -20.043 7.113 17.864 1.00 86.12 99 GLN A CA 1
ATOM 822 C C . GLN A 1 99 ? -20.147 7.119 19.394 1.00 86.12 99 GLN A C 1
ATOM 824 O O . GLN A 1 99 ? -21.232 6.982 19.961 1.00 86.12 99 GLN A O 1
ATOM 829 N N . SER A 1 100 ? -19.015 7.322 20.071 1.00 85.06 100 SER A N 1
ATOM 830 C CA . SER A 1 100 ? -18.988 7.480 21.531 1.00 85.06 100 SER A CA 1
ATOM 831 C C . SER A 1 100 ? -19.324 8.918 21.944 1.00 85.06 100 SER A C 1
ATOM 833 O O . SER A 1 100 ? -19.838 9.142 23.038 1.00 85.06 100 SER A O 1
ATOM 835 N N . GLN A 1 101 ? -19.023 9.892 21.076 1.00 84.62 101 GLN A N 1
ATOM 836 C CA . GLN A 1 101 ? -19.326 11.312 21.262 1.00 84.62 101 GLN A CA 1
ATOM 837 C C . GLN A 1 101 ? -19.903 11.887 19.956 1.00 84.62 101 GLN A C 1
ATOM 839 O O . GLN A 1 101 ? -19.134 12.200 19.042 1.00 84.62 101 GLN A O 1
ATOM 844 N N . PRO A 1 102 ? -21.238 12.023 19.851 1.00 77.25 102 PRO A N 1
ATOM 845 C CA . PRO A 1 102 ? -21.896 12.415 18.605 1.00 77.25 102 PRO A CA 1
ATOM 846 C C . PRO A 1 102 ? -21.647 13.875 18.201 1.00 77.25 102 PRO A C 1
ATOM 848 O O . PRO A 1 102 ? -21.584 14.181 17.014 1.00 77.25 102 PRO A O 1
ATOM 851 N N . ASP A 1 103 ? -21.434 14.771 19.169 1.00 78.75 103 ASP A N 1
ATOM 852 C CA . ASP A 1 103 ? -21.218 16.202 18.898 1.00 78.75 103 ASP A CA 1
ATOM 853 C C . ASP A 1 103 ? -19.852 16.492 18.249 1.00 78.75 103 ASP A C 1
ATOM 855 O O . ASP A 1 103 ? -19.707 17.452 17.493 1.00 78.75 103 ASP A O 1
ATOM 859 N N . GLU A 1 104 ? -18.851 15.649 18.518 1.00 81.62 104 GLU A N 1
ATOM 860 C CA . GLU A 1 104 ? -17.480 15.789 18.006 1.00 81.62 104 GLU A CA 1
ATOM 861 C C . GLU A 1 104 ? -17.145 14.744 16.925 1.00 81.62 104 GLU A C 1
ATOM 863 O O . GLU A 1 104 ? -16.034 14.738 16.398 1.00 81.62 104 GLU A O 1
ATOM 868 N N . GLN A 1 105 ? -18.099 13.863 16.587 1.00 80.12 105 GLN A N 1
ATOM 869 C CA . GLN A 1 105 ? -17.913 12.717 15.684 1.00 80.12 105 GLN A CA 1
ATOM 870 C C . GLN A 1 105 ? -16.714 11.837 16.079 1.00 80.12 105 GLN A C 1
ATOM 872 O O . GLN A 1 105 ? -15.956 11.358 15.230 1.00 80.12 105 GLN A O 1
ATOM 877 N N . LEU A 1 106 ? -16.528 11.617 17.385 1.00 85.19 106 LEU A N 1
ATOM 878 C CA . LEU A 1 106 ? -15.431 10.805 17.910 1.00 85.19 106 LEU A CA 1
ATOM 879 C C . LEU A 1 106 ? -15.891 9.387 18.251 1.00 85.19 106 LEU A C 1
ATOM 881 O O . LEU A 1 106 ? -16.999 9.144 18.743 1.00 85.19 106 LEU A O 1
ATOM 885 N N . ILE A 1 107 ? -14.986 8.438 18.020 1.00 89.50 107 ILE A N 1
ATOM 886 C CA . ILE A 1 107 ? -15.172 7.022 18.322 1.00 89.50 107 ILE A CA 1
ATOM 887 C C . ILE A 1 107 ? -14.047 6.529 19.230 1.00 89.50 107 ILE A C 1
ATOM 889 O O . ILE A 1 107 ? -12.862 6.741 18.969 1.00 89.50 107 ILE A O 1
ATOM 893 N N . THR A 1 108 ? -14.415 5.857 20.318 1.00 91.12 108 THR A N 1
ATOM 894 C CA . THR A 1 108 ? -13.450 5.209 21.211 1.00 91.12 108 THR A CA 1
ATOM 895 C C . THR A 1 108 ? -12.907 3.945 20.548 1.00 91.12 108 THR A C 1
ATOM 897 O O . THR A 1 108 ? -13.605 3.280 19.786 1.00 91.12 108 THR A O 1
ATOM 900 N N . TYR A 1 109 ? -11.683 3.535 20.888 1.00 89.75 109 TYR A N 1
ATOM 901 C CA . TYR A 1 109 ? -11.082 2.309 20.346 1.00 89.75 109 TYR A CA 1
ATOM 902 C C . TYR A 1 109 ? -11.955 1.051 20.538 1.00 89.75 109 TYR A C 1
ATOM 904 O O . TYR A 1 109 ? -12.018 0.202 19.651 1.00 89.75 109 TYR A O 1
ATOM 912 N N . ALA A 1 110 ? -12.675 0.945 21.661 1.00 89.31 110 ALA A N 1
ATOM 913 C CA . ALA A 1 110 ? -13.592 -0.166 21.917 1.00 89.31 110 ALA A CA 1
ATOM 914 C C . ALA A 1 110 ? -14.785 -0.193 20.945 1.00 89.31 110 ALA A C 1
ATOM 916 O O . ALA A 1 110 ? -15.194 -1.264 20.503 1.00 89.31 110 ALA A O 1
ATOM 917 N N . ASP A 1 111 ? -15.325 0.972 20.583 1.00 88.25 111 ASP A N 1
ATOM 918 C CA . ASP A 1 111 ? -16.432 1.073 19.630 1.00 88.25 111 ASP A CA 1
ATOM 919 C C . ASP A 1 111 ? -15.936 0.906 18.189 1.00 88.25 111 ASP A C 1
ATOM 921 O O . ASP A 1 111 ? -16.579 0.228 17.390 1.00 88.25 111 ASP A O 1
ATOM 925 N N . PHE A 1 112 ? -14.722 1.375 17.885 1.00 89.31 112 PHE A N 1
ATOM 926 C CA . PHE A 1 112 ? -14.046 1.069 16.624 1.00 89.31 112 PHE A CA 1
ATOM 927 C C . PHE A 1 112 ? -13.863 -0.442 16.419 1.00 89.31 112 PHE A C 1
ATOM 929 O O . PHE A 1 112 ? -14.119 -0.944 15.327 1.00 89.31 112 PHE A O 1
ATOM 936 N N . GLN A 1 113 ? -13.477 -1.191 17.460 1.00 89.94 113 GLN A N 1
ATOM 937 C CA . GLN A 1 113 ? -13.378 -2.653 17.379 1.00 89.94 113 GLN A CA 1
ATOM 938 C C . GLN A 1 113 ? -14.726 -3.326 17.083 1.00 89.94 113 GLN A C 1
ATOM 940 O O . GLN A 1 113 ? -14.764 -4.332 16.380 1.00 89.94 113 GLN A O 1
ATOM 945 N N . LYS A 1 114 ? -15.846 -2.786 17.580 1.00 88.75 114 LYS A N 1
ATOM 946 C CA . LYS A 1 114 ? -17.180 -3.306 17.236 1.00 88.75 114 LYS A CA 1
ATOM 947 C C . LYS A 1 114 ? -17.493 -3.058 15.764 1.00 88.75 114 LYS A C 1
ATOM 949 O O . LYS A 1 114 ? -17.919 -3.977 15.070 1.00 88.75 114 LYS A O 1
ATOM 954 N N . VAL A 1 115 ? -17.235 -1.843 15.278 1.00 89.25 115 VAL A N 1
ATOM 955 C CA . VAL A 1 115 ? -17.445 -1.482 13.868 1.00 89.25 115 VAL A CA 1
ATOM 956 C C . VAL A 1 115 ? -16.563 -2.321 12.946 1.00 89.25 115 VAL A C 1
ATOM 958 O O . VAL A 1 115 ? -17.046 -2.782 11.918 1.00 89.25 115 VAL A O 1
ATOM 961 N N . SER A 1 116 ? -15.305 -2.586 13.311 1.00 88.06 116 SER A N 1
ATOM 962 C CA . SER A 1 116 ? -14.401 -3.396 12.485 1.00 88.06 116 SER A CA 1
ATOM 963 C C . SER A 1 116 ? -14.842 -4.859 12.372 1.00 88.06 116 SER A C 1
ATOM 965 O O . SER A 1 116 ? -14.692 -5.459 11.311 1.00 88.06 116 SER A O 1
ATOM 967 N N . LEU A 1 117 ? -15.447 -5.420 13.424 1.00 87.75 117 LEU A N 1
ATOM 968 C CA . LEU A 1 117 ? -16.067 -6.746 13.370 1.00 87.75 117 LEU A CA 1
ATOM 969 C C . LEU A 1 117 ? -17.318 -6.760 12.479 1.00 87.75 117 LEU A C 1
ATOM 971 O O . LEU A 1 117 ? -17.540 -7.735 11.764 1.00 87.75 117 LEU A O 1
ATOM 975 N N . LEU A 1 118 ? -18.122 -5.691 12.508 1.00 86.88 118 LEU A N 1
ATOM 976 C CA . LEU A 1 118 ? -19.355 -5.572 11.719 1.00 86.88 118 LEU A CA 1
ATOM 977 C C . LEU A 1 118 ? -19.097 -5.288 10.232 1.00 86.88 118 LEU A C 1
ATOM 979 O O . LEU A 1 118 ? -19.810 -5.814 9.383 1.00 86.88 118 LEU A O 1
ATOM 983 N N . ALA A 1 119 ? -18.084 -4.480 9.914 1.00 84.62 119 ALA A N 1
ATOM 984 C CA . ALA A 1 119 ? -17.729 -4.106 8.543 1.00 84.62 119 ALA A CA 1
ATOM 985 C C . ALA A 1 119 ? -17.110 -5.268 7.740 1.00 84.62 119 ALA A C 1
ATOM 987 O O . ALA A 1 119 ? -17.106 -5.233 6.510 1.00 84.62 119 ALA A O 1
ATOM 988 N N . GLY A 1 120 ? -16.626 -6.310 8.425 1.00 78.88 120 GLY A N 1
ATOM 989 C CA . GLY A 1 120 ? -16.036 -7.494 7.807 1.00 78.88 120 GLY A CA 1
ATOM 990 C C . GLY A 1 120 ? -14.638 -7.259 7.215 1.00 78.88 120 GLY A C 1
ATOM 991 O O . GLY A 1 120 ? -14.113 -6.144 7.229 1.00 78.88 120 GLY A O 1
ATOM 992 N N .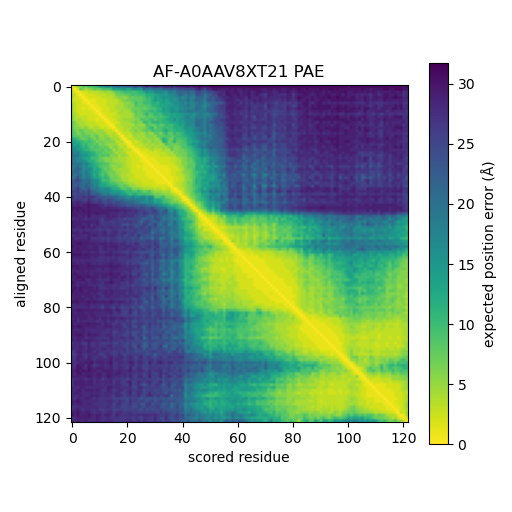 PRO A 1 121 ? -13.986 -8.327 6.720 1.00 72.19 121 PRO A N 1
ATOM 993 C CA . PRO A 1 121 ? -12.670 -8.219 6.104 1.00 72.19 121 PRO A CA 1
ATOM 994 C C . PRO A 1 121 ? -12.771 -7.629 4.688 1.00 72.19 121 PRO A C 1
ATOM 996 O O . PRO A 1 121 ? -13.508 -8.144 3.846 1.00 72.19 121 PRO A O 1
ATOM 999 N N . LYS A 1 122 ? -11.982 -6.586 4.428 1.00 64.19 122 LYS A N 1
ATOM 1000 C CA . LYS A 1 122 ? -11.703 -6.007 3.108 1.00 64.19 122 LYS A CA 1
ATOM 1001 C C . LYS A 1 122 ? -10.207 -6.073 2.834 1.00 64.19 122 LYS A C 1
ATOM 1003 O O . LYS A 1 122 ? -9.442 -5.677 3.742 1.00 64.19 122 LYS A O 1
#